Protein AF-A0A527XJ03-F1 (afdb_monomer_lite)

Foldseek 3Di:
DVVVVVVVVVVVCPPPPVNVVLVQQLVLLVDPPDDPLLSVLSCCCPNVVDDLVVSCVVVVHDSVVSVVSPVVSVVVSVVVPDDD

Sequence (84 aa):
DLEDAESDMAERLDGEHYRDDILRLLFICCHPDLPATQQIAVALRIVSGLTVKQIARAFLVGESAMEQRITRAKARIADAGVPF

pLDDT: mean 82.43, std 18.14, range [44.75, 98.38]

Structure (mmCIF, N/CA/C/O backbone):
data_AF-A0A527XJ03-F1
#
_entry.id   AF-A0A527XJ03-F1
#
loop_
_atom_site.group_PDB
_atom_site.id
_atom_site.type_symbol
_atom_site.label_atom_id
_atom_site.label_alt_id
_atom_site.label_comp_id
_atom_site.label_asym_id
_atom_site.label_entity_id
_atom_site.label_seq_id
_atom_site.pdbx_PDB_ins_code
_atom_site.Cartn_x
_atom_site.Cartn_y
_atom_site.Cartn_z
_atom_site.occupancy
_atom_site.B_iso_or_equiv
_atom_site.auth_seq_id
_atom_site.auth_comp_id
_atom_site.auth_asym_id
_atom_site.auth_atom_id
_atom_site.pdbx_PDB_model_num
ATOM 1 N N . ASP A 1 1 ? 27.087 -18.838 17.447 1.00 51.97 1 ASP A N 1
ATOM 2 C CA . ASP A 1 1 ? 26.841 -18.978 16.003 1.00 51.97 1 ASP A CA 1
ATOM 3 C C . ASP A 1 1 ? 25.431 -18.549 15.656 1.00 51.97 1 ASP A C 1
ATOM 5 O O . ASP A 1 1 ? 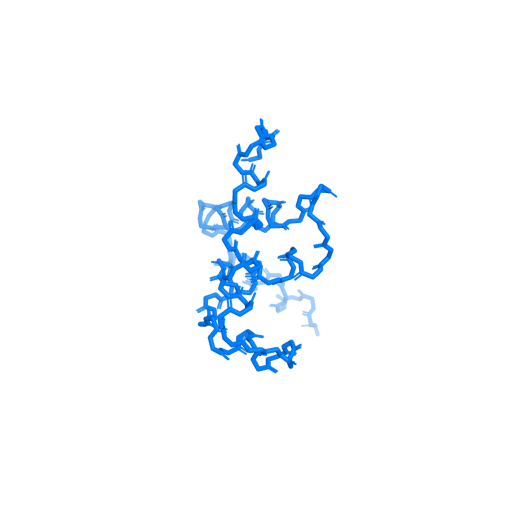24.506 -19.346 15.675 1.00 51.97 1 ASP A O 1
ATOM 9 N N . LEU A 1 2 ? 25.249 -17.240 15.456 1.00 45.72 2 LEU A N 1
ATOM 10 C CA . LEU A 1 2 ? 23.977 -16.670 14.996 1.00 45.72 2 LEU A CA 1
ATOM 11 C C . LEU A 1 2 ? 23.822 -16.819 13.472 1.00 45.72 2 LEU A C 1
ATOM 13 O O . LEU A 1 2 ? 22.698 -16.863 12.991 1.00 45.72 2 LEU A O 1
ATOM 17 N N . GLU A 1 3 ? 24.939 -16.972 12.752 1.00 48.09 3 GLU A N 1
ATOM 18 C CA . GLU A 1 3 ? 24.985 -17.174 11.297 1.00 48.09 3 GLU A CA 1
ATOM 19 C C . GLU A 1 3 ? 24.404 -18.537 10.873 1.00 48.09 3 GLU A C 1
ATOM 21 O O . GLU A 1 3 ? 23.627 -18.589 9.924 1.00 48.09 3 GLU A O 1
ATOM 26 N N . ASP A 1 4 ? 24.664 -19.619 11.620 1.00 44.75 4 ASP A N 1
ATOM 27 C CA . ASP A 1 4 ? 24.095 -20.951 11.328 1.00 44.75 4 ASP A CA 1
ATOM 28 C C . ASP A 1 4 ? 22.566 -20.988 11.505 1.00 44.75 4 ASP A C 1
ATOM 30 O O . ASP A 1 4 ? 21.853 -21.629 10.736 1.00 44.75 4 ASP A O 1
ATOM 34 N N . ALA A 1 5 ? 22.034 -20.249 12.484 1.00 46.78 5 ALA A N 1
ATOM 35 C CA . ALA A 1 5 ? 20.593 -20.161 12.727 1.00 46.78 5 ALA A CA 1
ATOM 36 C C . ALA A 1 5 ? 19.864 -19.277 11.697 1.00 46.78 5 ALA A C 1
ATOM 38 O O . ALA A 1 5 ? 18.692 -19.511 11.404 1.00 46.78 5 ALA A O 1
ATOM 39 N N . GLU A 1 6 ? 20.538 -18.264 11.147 1.00 50.34 6 GLU A N 1
ATOM 40 C CA . GLU A 1 6 ? 20.019 -17.426 10.060 1.00 50.34 6 GLU A CA 1
ATOM 41 C C . GLU A 1 6 ? 20.003 -18.195 8.727 1.00 50.34 6 GLU A C 1
ATOM 43 O O . GLU A 1 6 ? 19.043 -18.078 7.964 1.00 50.34 6 GLU A O 1
ATOM 48 N N . SER A 1 7 ? 21.008 -19.052 8.502 1.00 45.69 7 SER A N 1
ATOM 49 C CA . SER A 1 7 ? 21.133 -19.915 7.319 1.00 45.69 7 SER A CA 1
ATOM 50 C C . SER A 1 7 ? 20.051 -21.005 7.262 1.00 45.69 7 SER A C 1
ATOM 52 O O . SER A 1 7 ? 19.365 -21.133 6.250 1.00 45.69 7 SER A O 1
ATOM 54 N N . ASP A 1 8 ? 19.796 -21.709 8.369 1.00 52.00 8 ASP A N 1
ATOM 55 C CA . ASP A 1 8 ? 18.717 -22.713 8.477 1.00 52.00 8 ASP A CA 1
ATOM 56 C C . ASP A 1 8 ? 17.314 -22.091 8.321 1.00 52.00 8 ASP A C 1
ATOM 58 O O . ASP A 1 8 ? 16.356 -22.708 7.838 1.00 52.00 8 ASP A O 1
ATOM 62 N N . MET A 1 9 ? 17.166 -20.843 8.768 1.00 52.47 9 MET A N 1
ATOM 63 C CA . MET A 1 9 ? 15.913 -20.099 8.683 1.00 52.47 9 MET A CA 1
ATOM 64 C C . MET A 1 9 ? 15.677 -19.556 7.268 1.00 52.47 9 MET A C 1
ATOM 66 O O . MET A 1 9 ? 14.528 -19.526 6.826 1.00 52.47 9 MET A O 1
ATOM 70 N N . ALA A 1 10 ? 16.744 -19.205 6.544 1.00 54.97 10 ALA A N 1
ATOM 71 C CA . ALA A 1 10 ? 16.715 -18.870 5.125 1.00 54.97 10 ALA A CA 1
ATOM 72 C C . ALA A 1 10 ? 16.335 -20.083 4.262 1.00 54.97 10 ALA A C 1
ATOM 74 O O . ALA A 1 10 ? 15.383 -19.969 3.499 1.00 54.97 10 ALA A O 1
ATOM 75 N N . GLU A 1 11 ? 16.945 -21.256 4.470 1.00 55.62 11 GLU A N 1
ATOM 76 C CA . GLU A 1 11 ? 16.661 -22.483 3.697 1.00 55.62 11 GLU A CA 1
ATOM 77 C C . GLU A 1 11 ? 15.214 -22.987 3.835 1.00 55.62 11 GLU A C 1
ATOM 79 O O . GLU A 1 11 ? 14.659 -23.608 2.932 1.00 55.62 11 GLU A O 1
ATOM 84 N N . ARG A 1 12 ? 14.539 -22.688 4.948 1.00 53.28 12 ARG A N 1
ATOM 85 C CA . ARG A 1 12 ? 13.103 -22.980 5.124 1.00 53.28 12 ARG A CA 1
ATOM 86 C C . ARG A 1 12 ? 12.186 -21.963 4.437 1.00 53.28 12 ARG A C 1
ATOM 88 O O . ARG A 1 12 ? 11.005 -22.252 4.240 1.00 53.28 12 ARG A O 1
ATOM 95 N N . LEU A 1 13 ? 12.705 -20.785 4.089 1.00 53.16 13 LEU A N 1
ATOM 96 C CA . LEU A 1 13 ? 12.024 -19.771 3.280 1.00 53.16 13 LEU A CA 1
ATOM 97 C C . LEU A 1 13 ? 12.165 -20.068 1.768 1.00 53.16 13 LEU A C 1
ATOM 99 O O . LEU A 1 13 ? 11.379 -19.534 0.990 1.00 53.16 13 LEU A O 1
ATOM 103 N N . ASP A 1 14 ? 13.079 -20.961 1.357 1.00 52.41 14 ASP A N 1
ATOM 104 C CA . ASP A 1 14 ? 13.303 -21.500 -0.008 1.00 52.41 14 ASP A CA 1
ATOM 105 C C . ASP A 1 14 ? 12.195 -22.449 -0.524 1.00 52.41 14 ASP A C 1
ATOM 107 O O . ASP A 1 14 ? 12.420 -23.280 -1.402 1.00 52.41 14 ASP A O 1
ATOM 111 N N . GLY A 1 15 ? 10.951 -22.327 -0.053 1.00 55.53 15 GLY A N 1
ATOM 112 C CA . GLY A 1 15 ? 9.796 -22.862 -0.784 1.00 55.53 15 GLY A CA 1
ATOM 113 C C . GLY A 1 15 ? 9.574 -22.039 -2.059 1.00 55.53 15 GLY A C 1
ATOM 114 O O . GLY A 1 15 ? 8.665 -21.212 -2.097 1.00 55.53 15 GLY A O 1
ATOM 115 N N . GLU A 1 16 ? 10.457 -22.207 -3.048 1.00 57.16 16 GLU A N 1
ATOM 116 C CA . GLU A 1 16 ? 10.877 -21.206 -4.046 1.00 57.16 16 GLU A CA 1
ATOM 117 C C . GLU A 1 16 ? 9.771 -20.353 -4.677 1.00 57.16 16 GLU A 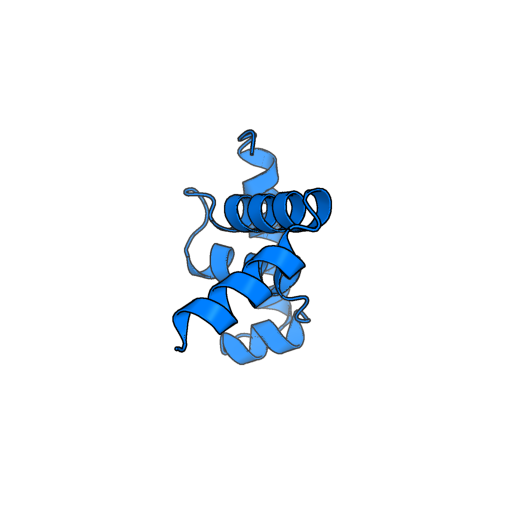C 1
ATOM 119 O O . GLU A 1 16 ? 9.933 -19.141 -4.794 1.00 57.16 16 GLU A O 1
ATOM 124 N N . HIS A 1 17 ? 8.626 -20.942 -5.019 1.00 59.59 17 HIS A N 1
ATOM 125 C CA . HIS A 1 17 ? 7.516 -20.213 -5.638 1.00 59.59 17 HIS A CA 1
ATOM 126 C C . HIS A 1 17 ? 6.897 -19.147 -4.723 1.00 59.59 17 HIS A C 1
ATOM 128 O O . HIS A 1 17 ? 6.619 -18.038 -5.164 1.00 59.59 17 HIS A O 1
ATOM 134 N N . TYR A 1 18 ? 6.714 -19.449 -3.435 1.00 59.94 18 TYR A N 1
ATOM 135 C CA . TYR A 1 18 ? 6.097 -18.506 -2.496 1.00 59.94 18 TYR A CA 1
ATOM 136 C C . TYR A 1 18 ? 7.025 -17.328 -2.178 1.00 59.94 18 TYR A C 1
ATOM 138 O O . TYR A 1 18 ? 6.571 -16.194 -2.012 1.00 59.94 18 TYR A O 1
ATOM 146 N N . ARG A 1 19 ? 8.338 -17.584 -2.107 1.00 64.75 19 ARG A N 1
ATOM 147 C CA . ARG A 1 19 ? 9.329 -16.532 -1.877 1.00 64.75 19 ARG A CA 1
ATOM 148 C C . ARG A 1 19 ? 9.504 -15.642 -3.101 1.00 64.75 19 ARG A C 1
ATOM 150 O O . ARG A 1 19 ? 9.580 -14.429 -2.920 1.00 64.75 19 ARG A O 1
ATOM 157 N N . ASP A 1 20 ? 9.521 -16.209 -4.308 1.00 72.62 20 ASP A N 1
ATOM 158 C CA . ASP A 1 20 ? 9.559 -15.414 -5.540 1.00 72.62 20 ASP A CA 1
ATOM 159 C C . ASP A 1 20 ? 8.311 -14.528 -5.659 1.00 72.62 20 ASP A C 1
ATOM 161 O O . ASP A 1 20 ? 8.433 -13.327 -5.883 1.00 72.62 20 ASP A O 1
ATOM 165 N N . ASP A 1 21 ? 7.123 -15.061 -5.356 1.00 80.62 21 ASP A N 1
ATOM 166 C CA . ASP A 1 21 ? 5.878 -14.288 -5.369 1.00 80.62 21 ASP A CA 1
ATOM 167 C C . ASP A 1 21 ? 5.895 -13.131 -4.354 1.00 80.62 21 ASP A C 1
ATOM 169 O O . ASP A 1 21 ? 5.511 -12.005 -4.679 1.00 80.62 21 ASP A O 1
ATOM 173 N N . ILE A 1 22 ? 6.374 -13.360 -3.125 1.00 85.00 22 ILE A N 1
ATOM 174 C CA . ILE A 1 22 ? 6.492 -12.294 -2.117 1.00 85.00 22 ILE A CA 1
ATOM 175 C C . ILE A 1 22 ? 7.531 -11.248 -2.517 1.00 85.00 22 ILE A C 1
ATOM 177 O O . ILE A 1 22 ? 7.265 -10.052 -2.377 1.00 85.00 22 ILE A O 1
ATOM 181 N N . LEU A 1 23 ? 8.705 -11.667 -2.989 1.00 86.88 23 LEU A N 1
ATOM 182 C CA . LEU A 1 23 ? 9.756 -10.746 -3.421 1.00 86.88 23 LEU A CA 1
ATOM 183 C C . LEU A 1 23 ? 9.288 -9.916 -4.615 1.00 86.88 23 LEU A C 1
ATOM 185 O O . LEU A 1 23 ? 9.452 -8.695 -4.614 1.00 86.88 23 LEU A O 1
ATOM 189 N N . ARG A 1 24 ? 8.613 -10.545 -5.579 1.00 86.38 24 ARG A N 1
ATOM 190 C CA . ARG A 1 24 ? 7.962 -9.874 -6.704 1.00 86.38 24 ARG A CA 1
ATOM 191 C C . ARG A 1 24 ? 6.954 -8.835 -6.222 1.00 86.38 24 ARG A C 1
ATOM 193 O O . ARG A 1 24 ? 7.013 -7.679 -6.637 1.00 86.38 24 ARG A O 1
ATOM 200 N N . LEU A 1 25 ? 6.072 -9.203 -5.290 1.00 87.81 25 LEU A N 1
ATOM 201 C CA . LEU A 1 25 ? 5.106 -8.275 -4.691 1.00 87.81 25 LEU A CA 1
ATOM 202 C C . LEU A 1 25 ? 5.788 -7.128 -3.937 1.00 87.81 25 LEU A C 1
ATOM 204 O O . LEU A 1 25 ? 5.309 -5.994 -3.994 1.00 87.81 25 LEU A O 1
ATOM 208 N N . LEU A 1 26 ? 6.909 -7.384 -3.262 1.00 90.12 26 LEU A N 1
ATOM 209 C CA . LEU A 1 26 ? 7.687 -6.346 -2.595 1.00 90.12 26 LEU A CA 1
ATOM 210 C C . LEU A 1 26 ? 8.293 -5.366 -3.612 1.00 90.12 26 LEU A C 1
ATOM 212 O O . LEU A 1 26 ? 8.171 -4.156 -3.424 1.00 90.12 26 LEU A O 1
ATOM 216 N N . PHE A 1 27 ? 8.868 -5.856 -4.715 1.00 90.00 27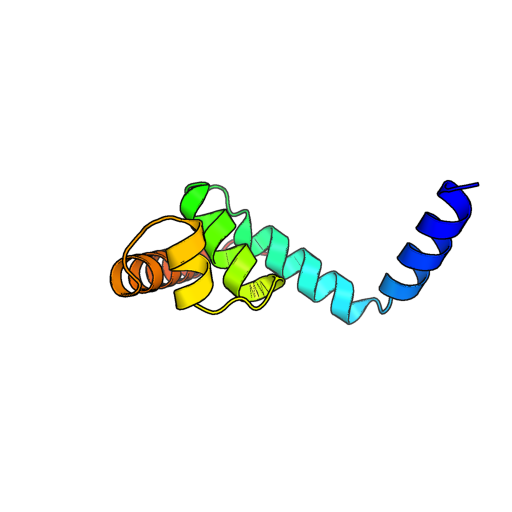 PHE A N 1
ATOM 217 C CA . PHE A 1 27 ? 9.389 -5.002 -5.788 1.00 90.00 27 PHE A CA 1
ATOM 218 C C . PHE A 1 27 ? 8.295 -4.165 -6.453 1.00 90.00 27 PHE A C 1
ATOM 220 O O . PHE A 1 27 ? 8.486 -2.962 -6.635 1.00 90.00 27 PHE A O 1
ATOM 227 N N . ILE A 1 28 ? 7.124 -4.758 -6.708 1.00 89.62 28 ILE A N 1
ATOM 228 C CA . ILE A 1 28 ? 5.928 -4.040 -7.171 1.00 89.62 28 ILE A CA 1
ATOM 229 C C . ILE A 1 28 ? 5.594 -2.878 -6.220 1.00 89.62 28 ILE A C 1
ATOM 231 O O . ILE A 1 28 ? 5.308 -1.760 -6.654 1.00 89.62 28 ILE A O 1
ATOM 235 N N . CYS A 1 29 ? 5.638 -3.120 -4.907 1.00 91.69 29 CYS A N 1
ATOM 236 C CA . CYS A 1 29 ? 5.349 -2.093 -3.908 1.00 91.69 29 CYS A CA 1
ATOM 237 C C . CYS A 1 29 ? 6.392 -0.964 -3.893 1.00 91.69 29 CYS A C 1
ATOM 239 O O . CYS A 1 29 ? 6.035 0.169 -3.577 1.00 91.69 29 CYS A O 1
ATOM 241 N N . CYS A 1 30 ? 7.645 -1.242 -4.256 1.00 91.56 30 CYS A N 1
ATOM 242 C CA . CYS A 1 30 ? 8.761 -0.288 -4.286 1.00 91.56 30 CYS A CA 1
ATOM 243 C C . CYS A 1 30 ? 8.872 0.501 -5.606 1.00 91.56 30 CYS A C 1
ATOM 245 O O . CYS A 1 30 ? 9.924 1.075 -5.893 1.00 91.56 30 CYS A O 1
ATOM 247 N N . HIS A 1 31 ? 7.807 0.548 -6.413 1.00 88.75 31 HIS A N 1
ATOM 248 C CA . HIS A 1 31 ? 7.810 1.217 -7.714 1.00 88.75 31 HIS A CA 1
ATOM 249 C C . HIS A 1 31 ? 8.295 2.683 -7.630 1.00 88.75 31 HIS A C 1
ATOM 251 O O . HIS A 1 31 ? 7.771 3.441 -6.804 1.00 88.75 31 HIS A O 1
ATOM 257 N N . PRO A 1 32 ? 9.230 3.133 -8.495 1.00 90.44 32 PRO A N 1
ATOM 258 C CA . PRO A 1 32 ? 9.848 4.463 -8.394 1.00 90.44 32 PRO A CA 1
ATOM 259 C C . PRO A 1 32 ? 8.851 5.615 -8.563 1.00 90.44 32 PRO A C 1
ATOM 261 O O . PRO A 1 32 ? 9.009 6.667 -7.949 1.00 90.44 32 PRO A O 1
ATOM 264 N N . ASP A 1 33 ? 7.782 5.408 -9.335 1.00 89.75 33 ASP A N 1
ATOM 265 C CA . ASP A 1 33 ? 6.739 6.424 -9.503 1.00 89.75 33 ASP A CA 1
ATOM 266 C C . ASP A 1 33 ? 5.818 6.573 -8.283 1.00 89.75 33 ASP A C 1
ATOM 268 O O . ASP A 1 33 ? 5.031 7.520 -8.224 1.00 89.75 33 ASP A O 1
ATOM 272 N N . LEU A 1 34 ? 5.869 5.658 -7.313 1.00 92.81 34 LEU A N 1
ATOM 273 C CA . LEU A 1 34 ? 5.102 5.786 -6.080 1.00 92.81 34 LEU A CA 1
ATOM 274 C C . LEU A 1 34 ? 5.880 6.611 -5.047 1.00 92.81 34 LEU A C 1
ATOM 276 O O . LEU A 1 34 ? 7.017 6.280 -4.724 1.00 92.81 34 LEU A O 1
ATOM 280 N N . PRO A 1 35 ? 5.257 7.622 -4.417 1.00 95.00 35 PRO A N 1
ATOM 281 C CA . PRO A 1 35 ? 5.812 8.233 -3.216 1.00 95.00 35 PRO A CA 1
ATOM 282 C C . PRO A 1 35 ? 6.038 7.182 -2.123 1.00 95.00 35 PRO A C 1
ATOM 284 O O . PRO A 1 35 ? 5.209 6.286 -1.954 1.00 95.00 35 PRO A O 1
ATOM 287 N N . ALA A 1 36 ? 7.073 7.346 -1.296 1.00 95.25 36 ALA A N 1
ATOM 288 C CA . ALA A 1 36 ? 7.404 6.401 -0.219 1.00 95.25 36 ALA A CA 1
ATOM 289 C C . ALA A 1 36 ? 6.208 6.070 0.698 1.00 95.25 36 ALA A C 1
ATOM 291 O O . ALA A 1 36 ? 5.997 4.928 1.093 1.00 95.25 36 ALA A O 1
ATOM 292 N N . THR A 1 37 ? 5.351 7.055 0.987 1.00 95.75 37 THR A N 1
ATOM 293 C CA . THR A 1 37 ? 4.138 6.839 1.796 1.00 95.75 37 THR A CA 1
ATOM 294 C C . THR A 1 37 ? 3.124 5.902 1.137 1.00 95.75 37 THR A C 1
ATOM 296 O O . THR A 1 37 ? 2.375 5.227 1.841 1.00 95.75 37 THR A O 1
ATOM 299 N N . GLN A 1 38 ? 3.078 5.857 -0.195 1.00 96.50 38 GLN A N 1
ATOM 300 C CA . GLN A 1 38 ? 2.266 4.909 -0.950 1.00 96.50 38 GLN A CA 1
ATOM 301 C C . GLN A 1 38 ? 2.935 3.540 -0.992 1.00 96.50 38 GLN A C 1
ATOM 303 O O . GLN A 1 38 ? 2.249 2.572 -0.680 1.00 96.50 38 GLN A O 1
ATOM 308 N N . GLN A 1 39 ? 4.244 3.476 -1.271 1.00 96.81 39 GLN A N 1
ATOM 309 C CA . GLN A 1 39 ? 5.027 2.232 -1.277 1.00 96.81 39 GLN A CA 1
ATOM 310 C C . GLN A 1 39 ? 4.862 1.458 0.039 1.00 96.81 39 GLN A C 1
ATOM 312 O O . GLN A 1 39 ? 4.442 0.302 0.049 1.00 96.81 39 GLN A O 1
ATOM 317 N N . ILE A 1 40 ? 5.079 2.135 1.172 1.00 97.31 40 ILE A N 1
ATOM 318 C CA . ILE A 1 40 ? 4.949 1.539 2.507 1.00 97.31 40 ILE A CA 1
ATOM 319 C C . ILE A 1 40 ? 3.500 1.098 2.768 1.00 97.31 40 ILE A C 1
ATOM 321 O O . ILE A 1 40 ? 3.266 0.009 3.287 1.00 97.31 40 ILE A O 1
ATOM 325 N N . ALA A 1 41 ? 2.506 1.912 2.394 1.00 97.06 41 ALA A N 1
ATOM 326 C CA . ALA A 1 41 ? 1.100 1.569 2.610 1.00 97.06 41 ALA A CA 1
ATOM 327 C C . ALA A 1 41 ? 0.662 0.329 1.810 1.00 97.06 41 ALA A C 1
ATOM 329 O O . ALA A 1 41 ? -0.070 -0.508 2.344 1.00 97.06 41 ALA A O 1
ATOM 330 N N . VAL A 1 42 ? 1.100 0.186 0.552 1.00 95.38 42 VAL A N 1
ATOM 331 C CA . VAL A 1 42 ? 0.775 -1.002 -0.253 1.00 95.38 42 VAL A CA 1
ATOM 332 C C . VAL A 1 42 ? 1.560 -2.232 0.198 1.00 95.38 42 VAL A C 1
ATOM 334 O O . VAL A 1 42 ? 0.957 -3.300 0.279 1.00 95.38 42 VAL A O 1
ATOM 337 N N . ALA A 1 43 ? 2.823 -2.083 0.613 1.00 95.56 43 ALA A N 1
ATOM 338 C CA . ALA A 1 43 ? 3.616 -3.177 1.175 1.00 95.56 43 ALA A CA 1
ATOM 339 C C . ALA A 1 43 ? 2.971 -3.746 2.449 1.00 95.56 43 ALA A C 1
ATOM 341 O O . ALA A 1 43 ? 2.729 -4.949 2.541 1.00 95.56 43 ALA A O 1
ATOM 342 N N . LEU A 1 44 ? 2.571 -2.882 3.391 1.00 96.38 44 LEU A N 1
ATOM 343 C CA . LEU A 1 44 ? 1.870 -3.310 4.607 1.00 96.38 44 LEU A CA 1
ATOM 344 C C . LEU A 1 44 ? 0.542 -4.016 4.301 1.00 96.38 44 LEU A C 1
ATOM 346 O O . LEU A 1 44 ? 0.141 -4.922 5.031 1.00 96.38 44 LEU A O 1
ATOM 350 N N . ARG A 1 45 ? -0.157 -3.609 3.232 1.00 95.44 45 ARG A N 1
ATOM 351 C CA . ARG A 1 45 ? -1.440 -4.205 2.845 1.00 95.44 45 ARG A CA 1
ATOM 352 C C . ARG A 1 45 ? -1.283 -5.555 2.146 1.00 95.44 45 ARG A C 1
ATOM 354 O O . ARG A 1 45 ? -2.080 -6.449 2.411 1.00 95.44 45 ARG A O 1
ATOM 361 N N . ILE A 1 46 ? -0.337 -5.659 1.219 1.00 90.31 46 ILE A N 1
ATOM 362 C CA . ILE A 1 46 ? -0.221 -6.776 0.271 1.00 90.31 46 ILE A CA 1
ATOM 363 C C . ILE A 1 46 ? 0.752 -7.831 0.791 1.00 90.31 46 ILE A C 1
ATOM 365 O O . ILE A 1 46 ? 0.413 -9.006 0.793 1.00 90.31 46 ILE A O 1
ATOM 369 N N . VAL A 1 47 ? 1.924 -7.407 1.268 1.00 91.00 47 VAL A N 1
ATOM 370 C CA . VAL A 1 47 ? 2.978 -8.312 1.743 1.00 91.00 47 VAL A CA 1
ATOM 371 C C . VAL A 1 47 ? 2.749 -8.686 3.206 1.00 91.00 47 VAL A C 1
ATOM 373 O O . VAL A 1 47 ? 2.799 -9.855 3.565 1.00 91.00 47 VAL A O 1
ATOM 376 N N . SER A 1 48 ? 2.451 -7.704 4.062 1.00 90.38 48 SER A N 1
ATOM 377 C CA . SER A 1 48 ? 2.290 -7.941 5.507 1.00 90.38 48 SER A CA 1
ATOM 378 C C . SER A 1 48 ? 0.850 -8.263 5.941 1.00 90.38 48 SER A C 1
ATOM 380 O O . SER A 1 48 ? 0.625 -8.609 7.098 1.00 90.38 48 SER A O 1
ATOM 382 N N . GLY A 1 49 ? -0.140 -8.134 5.050 1.00 91.50 49 GLY A N 1
ATOM 383 C CA . GLY A 1 49 ? -1.536 -8.518 5.310 1.00 91.50 49 GLY A CA 1
ATOM 384 C C . GLY A 1 49 ? -2.338 -7.601 6.250 1.00 91.50 49 GLY A C 1
ATOM 385 O O . GLY A 1 49 ? -3.434 -7.973 6.675 1.00 91.50 49 GLY A O 1
ATOM 386 N N . LEU A 1 50 ?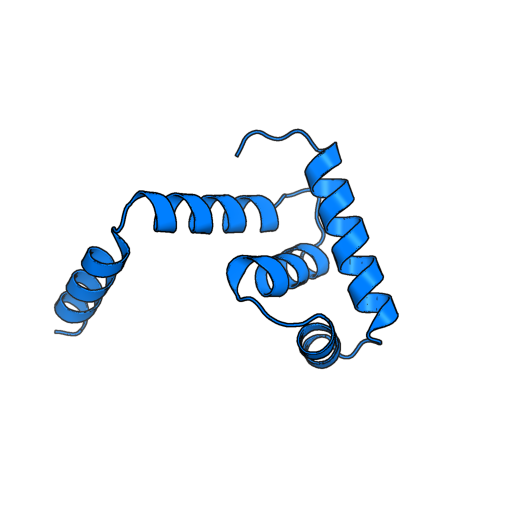 -1.855 -6.396 6.576 1.00 95.69 50 LEU A N 1
ATOM 387 C CA . LEU A 1 50 ? -2.558 -5.486 7.489 1.00 95.69 50 LEU A CA 1
ATOM 388 C C . LEU A 1 50 ? -3.880 -4.981 6.891 1.00 95.69 50 LEU A C 1
ATOM 390 O O . LEU A 1 50 ? -4.030 -4.776 5.684 1.00 95.69 50 LEU A O 1
ATOM 394 N N . THR A 1 51 ? -4.856 -4.718 7.759 1.00 96.81 51 THR A N 1
ATOM 395 C CA . THR A 1 51 ? -6.114 -4.059 7.377 1.00 96.81 51 THR A CA 1
ATOM 396 C C . THR A 1 51 ? -5.906 -2.562 7.132 1.00 96.81 51 THR A C 1
ATOM 398 O O . THR A 1 51 ? -5.046 -1.934 7.750 1.00 96.81 51 THR A O 1
ATOM 401 N N . VAL A 1 52 ? -6.754 -1.948 6.297 1.00 96.62 52 VAL A N 1
ATOM 402 C CA . VAL A 1 52 ? -6.729 -0.490 6.046 1.00 96.62 52 VAL A CA 1
ATOM 403 C C . VAL A 1 52 ? -6.805 0.302 7.355 1.00 96.62 52 VAL A C 1
ATOM 405 O O . VAL A 1 52 ? -6.064 1.263 7.531 1.00 96.62 52 VAL A O 1
ATOM 408 N N . LYS A 1 53 ? -7.615 -0.156 8.318 1.00 97.38 53 LYS A N 1
ATOM 409 C CA . LYS A 1 53 ? -7.743 0.439 9.655 1.00 97.38 53 LYS A CA 1
ATOM 410 C C . LYS A 1 53 ? -6.455 0.407 10.480 1.00 97.38 53 LYS A C 1
ATOM 412 O O . LYS A 1 53 ? -6.163 1.352 11.214 1.00 97.38 53 LYS A O 1
ATOM 417 N N . GLN A 1 54 ? -5.697 -0.689 10.421 1.00 97.81 54 GLN A N 1
ATOM 418 C CA . GLN A 1 54 ? -4.400 -0.782 11.104 1.00 97.81 54 GLN A CA 1
ATOM 419 C C . GLN A 1 54 ? -3.383 0.163 10.460 1.00 97.81 54 GLN A C 1
ATOM 421 O O . GLN A 1 54 ? -2.707 0.903 11.171 1.00 97.81 54 GLN A O 1
ATOM 426 N N . ILE A 1 55 ? -3.338 0.206 9.126 1.00 98.06 55 ILE A N 1
ATOM 427 C CA . ILE A 1 55 ? -2.421 1.077 8.379 1.00 98.06 55 ILE A CA 1
ATOM 428 C C . ILE A 1 55 ? -2.777 2.554 8.610 1.00 98.06 55 ILE A C 1
ATOM 430 O O . ILE A 1 55 ? -1.900 3.370 8.869 1.00 98.06 55 ILE A O 1
ATOM 434 N N . ALA A 1 56 ? -4.063 2.910 8.593 1.00 98.19 56 ALA A N 1
ATOM 435 C CA . ALA A 1 56 ? -4.535 4.267 8.865 1.00 98.19 56 ALA A CA 1
ATOM 436 C C . ALA A 1 56 ? -4.083 4.765 10.246 1.00 98.19 56 ALA A C 1
ATOM 438 O O . ALA A 1 56 ? -3.565 5.876 10.355 1.00 98.19 56 ALA A O 1
ATOM 439 N N . ARG A 1 57 ? -4.179 3.910 11.277 1.00 98.31 57 ARG A N 1
ATOM 440 C CA . ARG A 1 57 ? -3.638 4.201 12.613 1.00 98.31 57 ARG A CA 1
ATOM 441 C C . ARG A 1 57 ? -2.121 4.368 12.614 1.00 98.31 57 ARG A C 1
ATOM 443 O O . ARG A 1 57 ? -1.645 5.319 13.217 1.00 98.31 57 ARG A O 1
ATOM 450 N N . ALA A 1 58 ? -1.373 3.504 11.929 1.00 97.19 58 ALA A N 1
ATOM 451 C CA . ALA A 1 58 ? 0.087 3.616 11.852 1.00 97.19 58 ALA A CA 1
ATOM 452 C C . ALA A 1 58 ? 0.548 4.921 11.173 1.00 97.19 58 ALA A C 1
ATOM 454 O O . ALA A 1 58 ? 1.564 5.493 11.550 1.00 97.19 58 ALA A O 1
ATOM 455 N N . PHE A 1 59 ? -0.225 5.413 10.203 1.00 97.44 59 PHE A N 1
ATOM 456 C CA . PHE A 1 59 ? 0.047 6.662 9.486 1.00 97.44 59 PHE A CA 1
ATOM 457 C C . PHE A 1 59 ? -0.624 7.895 10.105 1.00 97.44 59 PHE A C 1
ATOM 459 O O . PHE A 1 59 ? -0.477 8.984 9.554 1.00 97.44 59 PHE A O 1
ATOM 466 N N . LEU A 1 60 ? -1.376 7.738 11.201 1.00 97.94 60 LEU A N 1
ATOM 467 C CA . LEU A 1 60 ? -2.146 8.805 11.851 1.00 97.94 60 LEU A CA 1
ATOM 468 C C . LEU A 1 60 ? -3.067 9.573 10.879 1.00 97.94 60 LEU A C 1
ATOM 470 O O . LEU A 1 60 ? -3.165 10.798 10.919 1.00 97.94 60 LEU A O 1
ATOM 474 N N . VAL A 1 61 ? -3.759 8.848 9.995 1.00 98.12 61 VAL A N 1
ATOM 475 C CA . VAL A 1 61 ? -4.740 9.411 9.049 1.00 98.12 61 VAL A CA 1
ATOM 476 C C . VAL A 1 61 ? -6.098 8.720 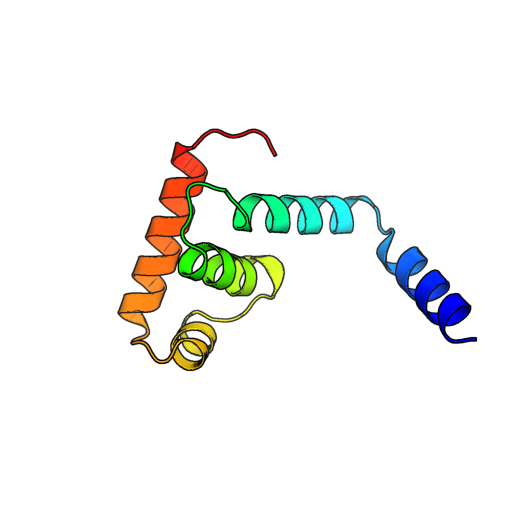9.168 1.00 98.12 61 VAL A C 1
ATOM 478 O O . VAL A 1 61 ? -6.211 7.635 9.732 1.00 98.12 61 VAL A O 1
ATOM 481 N N . GLY A 1 62 ? -7.145 9.326 8.600 1.00 97.88 62 GLY A N 1
ATOM 482 C CA . GLY A 1 62 ? -8.469 8.702 8.522 1.00 97.88 62 GLY A CA 1
ATOM 483 C C . GLY A 1 62 ? -8.492 7.455 7.627 1.00 97.88 62 GLY A C 1
ATOM 484 O O . GLY A 1 62 ? -7.784 7.394 6.619 1.00 97.88 62 GLY A O 1
ATOM 485 N N . GLU A 1 63 ? -9.348 6.481 7.961 1.00 97.25 63 GLU A N 1
ATOM 486 C CA . GLU A 1 63 ? -9.468 5.211 7.220 1.00 97.25 63 GLU A CA 1
ATOM 487 C C . GLU A 1 63 ? -9.807 5.437 5.738 1.00 97.25 63 GLU A C 1
ATOM 489 O O . GLU A 1 63 ? -9.127 4.894 4.870 1.00 97.25 63 GLU A O 1
ATOM 494 N N . SER A 1 64 ? -10.757 6.332 5.441 1.00 96.75 64 SER A N 1
ATOM 495 C CA . SER A 1 64 ? -11.122 6.701 4.062 1.00 96.75 64 SER A CA 1
ATOM 496 C C . SER A 1 64 ? -9.947 7.310 3.281 1.00 96.75 64 SER A C 1
ATOM 498 O O . SER A 1 64 ? -9.716 6.974 2.119 1.00 96.75 64 SER A O 1
ATOM 500 N N . ALA A 1 65 ? -9.136 8.160 3.922 1.00 97.69 65 ALA A N 1
ATOM 501 C CA . ALA A 1 65 ? -7.958 8.741 3.280 1.00 97.69 65 ALA A CA 1
ATOM 502 C C . ALA A 1 65 ? -6.897 7.672 2.963 1.00 97.69 65 ALA A C 1
ATOM 504 O O . ALA A 1 65 ? -6.250 7.737 1.914 1.00 97.69 65 ALA A O 1
ATOM 505 N N . MET A 1 66 ? -6.733 6.680 3.846 1.00 98.38 66 MET A N 1
ATOM 506 C CA . MET A 1 66 ? -5.827 5.552 3.623 1.00 98.38 66 MET A CA 1
ATOM 507 C C . MET A 1 66 ? -6.334 4.615 2.520 1.00 98.38 66 MET A C 1
ATOM 509 O O . MET A 1 66 ? -5.555 4.210 1.661 1.00 98.38 66 MET A O 1
ATOM 513 N N . GLU A 1 67 ? -7.631 4.316 2.487 1.00 95.94 67 GLU A N 1
ATOM 514 C CA . GLU A 1 67 ? -8.251 3.516 1.426 1.00 95.94 67 GLU A CA 1
ATOM 515 C C . GLU A 1 67 ? -8.026 4.143 0.045 1.00 95.94 67 GLU A C 1
ATOM 517 O O . GLU A 1 67 ? -7.562 3.487 -0.893 1.00 95.94 67 GLU A O 1
ATOM 522 N N . GLN A 1 68 ? -8.261 5.451 -0.057 1.00 97.12 68 GLN A N 1
ATOM 523 C CA . GLN A 1 68 ? -8.019 6.223 -1.270 1.00 97.12 68 GLN A CA 1
ATOM 524 C C . GLN A 1 68 ? -6.535 6.248 -1.658 1.00 97.12 68 GLN A C 1
ATOM 526 O O . GLN A 1 68 ? -6.192 6.146 -2.837 1.00 97.12 68 GLN A O 1
ATOM 531 N N . ARG A 1 69 ? -5.630 6.348 -0.676 1.00 97.12 69 ARG A N 1
ATOM 532 C CA . ARG A 1 69 ? -4.181 6.276 -0.910 1.00 97.12 69 ARG A CA 1
ATOM 533 C C . ARG A 1 69 ? -3.774 4.926 -1.503 1.00 97.12 69 ARG A C 1
ATOM 535 O O . ARG A 1 69 ? -3.060 4.915 -2.500 1.00 97.12 69 ARG A O 1
ATOM 542 N N . ILE A 1 70 ? -4.245 3.821 -0.924 1.00 95.00 70 ILE A N 1
ATOM 543 C CA . ILE A 1 70 ? -3.950 2.462 -1.401 1.00 95.00 70 ILE A CA 1
ATOM 544 C C . ILE A 1 70 ? -4.526 2.249 -2.806 1.00 95.00 70 ILE A C 1
ATOM 546 O O . ILE A 1 70 ? -3.843 1.707 -3.670 1.00 95.00 70 ILE A O 1
ATOM 550 N N . THR A 1 71 ? -5.752 2.710 -3.058 1.00 95.69 71 THR A N 1
ATOM 551 C CA . THR A 1 71 ? -6.408 2.573 -4.368 1.00 95.69 71 THR A CA 1
ATOM 552 C C . THR A 1 71 ? -5.640 3.312 -5.462 1.00 95.69 71 THR A C 1
ATOM 554 O O . THR A 1 71 ? -5.337 2.728 -6.500 1.00 95.69 71 THR A O 1
ATOM 557 N N . ARG A 1 72 ? -5.238 4.566 -5.213 1.00 95.06 72 ARG A N 1
ATOM 558 C CA . ARG A 1 72 ? -4.425 5.339 -6.166 1.00 95.06 72 ARG A CA 1
ATOM 559 C C . ARG A 1 72 ? -3.048 4.727 -6.405 1.00 95.06 72 ARG A C 1
ATOM 561 O O . ARG A 1 72 ? -2.580 4.740 -7.536 1.00 95.06 72 ARG A O 1
ATOM 568 N N . ALA A 1 73 ? -2.416 4.186 -5.365 1.00 94.50 73 ALA A N 1
ATOM 569 C CA . ALA A 1 73 ? -1.127 3.515 -5.502 1.00 94.50 73 ALA A CA 1
ATOM 570 C C . ALA A 1 73 ? -1.233 2.274 -6.404 1.00 94.50 73 ALA A C 1
ATOM 572 O O . ALA A 1 73 ? -0.430 2.110 -7.317 1.00 94.50 73 ALA A O 1
ATOM 573 N N . LYS A 1 74 ? -2.269 1.445 -6.210 1.00 90.56 74 LYS A N 1
ATOM 574 C CA . LYS A 1 74 ? -2.539 0.276 -7.063 1.00 90.56 74 LYS A CA 1
ATOM 575 C C . LYS A 1 74 ? -2.816 0.658 -8.517 1.00 90.56 74 LYS A C 1
ATOM 577 O O . LYS A 1 74 ? -2.283 0.011 -9.408 1.00 90.56 74 LYS A O 1
ATOM 582 N N . ALA A 1 75 ? -3.613 1.704 -8.745 1.00 90.75 75 ALA A N 1
ATOM 583 C CA . ALA A 1 75 ? -3.871 2.211 -10.093 1.00 90.75 75 ALA A CA 1
ATOM 584 C C . ALA A 1 75 ? -2.570 2.666 -10.770 1.00 90.75 75 ALA A C 1
ATOM 586 O O . ALA A 1 75 ? -2.273 2.245 -11.878 1.00 90.75 75 ALA A O 1
ATOM 587 N N . ARG A 1 76 ? -1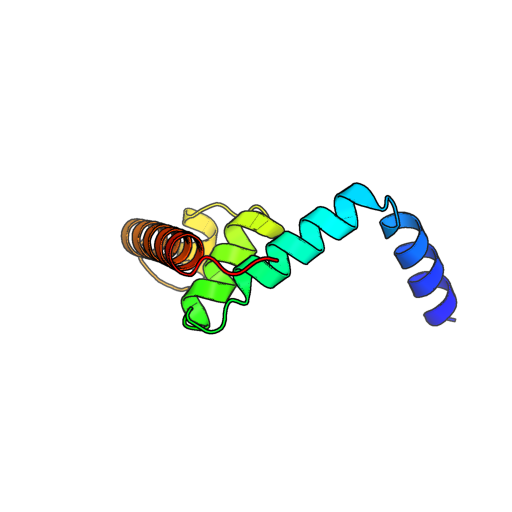.730 3.423 -10.054 1.00 90.81 76 ARG A N 1
ATOM 588 C CA . ARG A 1 76 ? -0.450 3.904 -10.583 1.00 90.81 76 ARG A CA 1
ATOM 589 C C . ARG A 1 76 ? 0.540 2.781 -10.904 1.00 90.81 76 ARG A C 1
ATOM 591 O O . ARG A 1 76 ? 1.244 2.885 -11.898 1.00 90.81 76 ARG A O 1
ATOM 598 N N . ILE A 1 77 ? 0.581 1.720 -10.097 1.00 88.12 77 ILE A N 1
ATOM 599 C CA . ILE A 1 77 ? 1.354 0.506 -10.411 1.00 88.12 77 ILE A CA 1
ATOM 600 C C . ILE A 1 77 ? 0.836 -0.138 -11.704 1.00 88.12 77 ILE A C 1
ATOM 602 O O . ILE A 1 77 ? 1.634 -0.491 -12.567 1.00 88.12 77 ILE A O 1
ATOM 606 N N . ALA A 1 78 ? -0.486 -0.294 -11.834 1.00 85.38 78 ALA A N 1
ATOM 607 C CA . ALA A 1 78 ? -1.098 -0.921 -13.005 1.00 85.38 78 ALA A CA 1
ATOM 608 C C . ALA A 1 78 ? -0.843 -0.114 -14.291 1.00 85.38 78 ALA A C 1
ATOM 610 O O . ALA A 1 78 ? -0.537 -0.700 -15.327 1.00 85.38 78 ALA A O 1
ATOM 611 N N . ASP A 1 79 ? -0.904 1.216 -14.205 1.00 86.88 79 ASP A N 1
ATOM 612 C CA . ASP A 1 79 ? -0.669 2.123 -15.333 1.00 86.88 79 ASP A CA 1
ATOM 613 C C . ASP A 1 79 ? 0.805 2.169 -15.766 1.00 86.88 79 ASP A C 1
ATOM 615 O O . ASP A 1 79 ? 1.097 2.434 -16.931 1.00 86.88 79 ASP A O 1
ATOM 619 N N . ALA A 1 80 ? 1.745 1.916 -14.848 1.00 83.06 80 ALA A N 1
ATOM 620 C CA . ALA A 1 80 ? 3.175 2.006 -15.136 1.00 83.06 80 ALA A CA 1
ATOM 621 C C . ALA A 1 80 ? 3.683 0.887 -16.064 1.00 83.06 80 ALA A C 1
ATOM 623 O O . ALA A 1 80 ? 4.738 1.038 -16.677 1.00 83.06 80 ALA A O 1
ATOM 624 N N . GLY A 1 81 ? 2.946 -0.225 -16.188 1.00 67.81 81 GLY A N 1
ATOM 625 C CA . GLY A 1 81 ? 3.236 -1.287 -17.159 1.00 67.81 81 GLY A CA 1
ATOM 626 C C . GLY A 1 81 ? 4.617 -1.938 -17.015 1.00 67.81 81 GLY A C 1
ATOM 627 O O . GLY A 1 81 ? 5.108 -2.544 -17.967 1.00 67.81 81 GLY A O 1
ATOM 628 N N . VAL A 1 82 ? 5.267 -1.792 -15.858 1.00 62.50 82 VAL A N 1
ATOM 629 C CA . VAL A 1 82 ? 6.635 -2.269 -15.654 1.00 62.50 82 VAL A CA 1
ATOM 630 C C . VAL A 1 82 ? 6.615 -3.779 -15.387 1.00 62.50 82 VAL A C 1
ATOM 632 O O . VAL A 1 82 ? 5.848 -4.238 -14.538 1.00 62.50 82 VAL A O 1
ATOM 635 N N . PRO A 1 83 ? 7.432 -4.568 -16.106 1.00 54.72 83 PRO A N 1
ATOM 636 C CA . PRO A 1 83 ? 7.534 -5.998 -15.884 1.00 54.72 83 PRO A CA 1
ATOM 637 C C . PRO A 1 83 ? 8.394 -6.244 -14.645 1.00 54.72 83 PRO A C 1
ATOM 639 O O . PRO A 1 83 ? 9.607 -6.039 -14.665 1.00 54.72 83 PRO A O 1
ATOM 642 N N . PHE A 1 84 ? 7.758 -6.689 -13.573 1.00 57.31 84 PHE A N 1
ATOM 643 C CA . PHE A 1 84 ? 8.423 -7.320 -12.438 1.00 57.31 84 PHE A CA 1
ATOM 644 C C . PHE A 1 84 ? 7.744 -8.631 -12.127 1.00 57.31 84 PHE A C 1
ATOM 646 O O . PHE A 1 84 ? 6.502 -8.766 -12.246 1.00 57.31 84 PHE A O 1
#

Secondary structure (DSSP, 8-state):
-HHHHHHHHHHTT--HHHHHHHHHHHHHHT-TTS-HHHHHHHHHHHTS---HHHHHHHTTS-HHHHHHHHHHHHHHHHHH----

Radius of gyration: 15.45 Å; chains: 1; bounding box: 38×32×33 Å